Protein AF-0000000086061212 (afdb_homodimer)

Foldseek 3Di:
DVCPVPDLVVLLVLQVVLVVLQVVCCPDVLLDDRLCPVLVVQPDHSVPSVDDPVSSVVSSVSSVVSSVVSVVVSVPPPPPPPPPDPDD/DVCPVPDLLVLLVLQVVLVVLQVVCCPDVLLDDRLCPVLVVQPDHSPPSVDDPVSSVVSSVSSVVSSVVSVVVSVPPPPPPPPPDDDD

Organism: NCBI:txid261290

Secondary structure (DSSP, 8-state):
-TTTTS-HHHHHHHHHHHHHHHHHHHH-TTT-S-TTTTGGGSS--TT-TTS-HHHHHHHHHHHHHHHHHHHHHTTTTTGGGG------/-TTTTS-HHHHHHHHHHHHHHHHHHHH-TTT-S-TTTTGGGSS--TT-TTS-HHHHHHHHHHHHHHHHHHHHHTTTTTGGGG------

pLDDT: mean 85.88, std 18.48, range [34.59, 98.88]

Sequence (176 aa):
MVFDGMKRQELVHIHALLFEVGDYLKGDESIGGDVFVHYKTQPTRPHDIHRGKDAHTTAVKHLSSHCSQLIDESHHQIQTSSTGKPLLMVFDGMKRQELVHIHALLFEVGDYLKGDESIGGDVFVHYKTQPTRPHDIHRGKDAHTTAVKHLSSHCSQLIDESHHQIQTSSTGKPLL

Structure (mmCIF, N/CA/C/O backbone):
data_AF-0000000086061212-model_v1
#
loop_
_entity.id
_entity.type
_entity.pdbx_description
1 polymer 'Metal-binding protein'
#
loop_
_atom_site.group_PDB
_atom_site.id
_atom_site.type_symbol
_atom_site.label_atom_id
_atom_site.label_alt_id
_atom_site.label_comp_id
_atom_site.label_asym_id
_atom_site.label_entity_id
_atom_site.label_seq_id
_atom_site.pdbx_PDB_ins_code
_atom_site.Cartn_x
_atom_site.Cartn_y
_atom_site.Cartn_z
_atom_site.occupancy
_atom_site.B_iso_or_equiv
_atom_site.auth_seq_id
_atom_site.auth_comp_id
_atom_site.auth_asym_id
_atom_site.auth_atom_id
_atom_site.pdbx_PDB_model_num
ATOM 1 N N . MET A 1 1 ? -2.641 19.5 1.909 1 74.19 1 MET A N 1
ATOM 2 C CA . MET A 1 1 ? -1.958 18.297 1.447 1 74.19 1 MET A CA 1
ATOM 3 C C . MET A 1 1 ? -2.68 17.047 1.933 1 74.19 1 MET A C 1
ATOM 5 O O . MET A 1 1 ? -3.395 17.078 2.936 1 74.19 1 MET A O 1
ATOM 9 N N . VAL A 1 2 ? -2.635 15.914 1.209 1 80.75 2 VAL A N 1
ATOM 10 C CA . VAL A 1 2 ? -3.41 14.695 1.439 1 80.75 2 VAL A CA 1
ATOM 11 C C . VAL A 1 2 ? -3.234 14.242 2.885 1 80.75 2 VAL A C 1
ATOM 13 O O . VAL A 1 2 ? -4.176 13.734 3.5 1 80.75 2 VAL A O 1
ATOM 16 N N . PHE A 1 3 ? -2.057 14.477 3.516 1 91.62 3 PHE A N 1
ATOM 17 C CA . PHE A 1 3 ? -1.772 13.953 4.848 1 91.62 3 PHE A CA 1
ATOM 18 C C . PHE A 1 3 ? -1.625 15.086 5.855 1 91.62 3 PHE A C 1
ATOM 20 O O . PHE A 1 3 ? -0.892 14.953 6.836 1 91.62 3 PHE A O 1
ATOM 27 N N . ASP A 1 4 ? -2.266 16.188 5.668 1 86.19 4 ASP A N 1
ATOM 28 C CA . ASP A 1 4 ? -2.15 17.344 6.551 1 86.19 4 ASP A CA 1
ATOM 29 C C . ASP A 1 4 ? -2.656 17.016 7.953 1 86.19 4 ASP A C 1
ATOM 31 O O . ASP A 1 4 ? -2.092 17.484 8.945 1 86.19 4 ASP A O 1
ATOM 35 N N . GLY A 1 5 ? -3.652 16.219 8.062 1 87.06 5 GLY A N 1
ATOM 36 C CA . GLY A 1 5 ? -4.238 15.875 9.352 1 87.06 5 GLY A CA 1
ATOM 37 C C . GLY A 1 5 ? -3.58 14.68 10.008 1 87.06 5 GLY A C 1
ATOM 38 O O . GLY A 1 5 ? -3.891 14.336 11.148 1 87.06 5 GLY A O 1
ATOM 39 N N . MET A 1 6 ? -2.674 14.078 9.344 1 92.69 6 MET A N 1
ATOM 40 C CA . MET A 1 6 ? -2.01 12.875 9.836 1 92.69 6 MET A CA 1
ATOM 41 C C . MET A 1 6 ? -0.74 13.227 10.602 1 92.69 6 MET A C 1
ATOM 43 O O . MET A 1 6 ? -0.004 14.133 10.203 1 92.69 6 MET A O 1
ATOM 47 N N . LYS A 1 7 ? -0.526 12.484 11.773 1 94.75 7 LYS A N 1
ATOM 48 C CA . LYS A 1 7 ? 0.732 12.641 12.5 1 94.75 7 LYS A CA 1
ATOM 49 C C . LYS A 1 7 ? 1.914 12.172 11.656 1 94.75 7 LYS A C 1
ATOM 51 O O . LYS A 1 7 ? 1.792 11.211 10.898 1 94.75 7 LYS A O 1
ATOM 56 N N . ARG A 1 8 ? 2.957 12.797 11.875 1 96 8 ARG A N 1
ATOM 57 C CA . ARG A 1 8 ? 4.172 12.469 11.133 1 96 8 ARG A CA 1
ATOM 58 C C . ARG A 1 8 ? 4.547 11 11.312 1 96 8 ARG A C 1
ATOM 60 O O . ARG A 1 8 ? 4.945 10.336 10.359 1 96 8 ARG A O 1
ATOM 67 N N . GLN A 1 9 ? 4.395 10.477 12.469 1 97.06 9 GLN A N 1
ATOM 68 C CA . GLN A 1 9 ? 4.754 9.086 12.742 1 97.06 9 GLN A CA 1
ATOM 69 C C . GLN A 1 9 ? 3.867 8.125 11.961 1 97.06 9 GLN A C 1
ATOM 71 O O . GLN A 1 9 ? 4.328 7.078 11.508 1 97.06 9 GLN A O 1
ATOM 76 N N . GLU A 1 10 ? 2.648 8.453 11.844 1 97.31 10 GLU A N 1
ATOM 77 C CA . GLU A 1 10 ? 1.721 7.637 11.062 1 97.31 10 GLU A CA 1
ATOM 78 C C . GLU A 1 10 ? 2.092 7.633 9.586 1 97.31 10 GLU A C 1
ATOM 80 O O . GLU A 1 10 ? 2.068 6.586 8.938 1 97.31 10 GLU A O 1
ATOM 85 N N . LEU A 1 11 ? 2.463 8.805 9.102 1 97.31 11 LEU A N 1
ATOM 86 C CA . LEU A 1 11 ? 2.859 8.938 7.707 1 97.31 11 LEU A CA 1
ATOM 87 C C . LEU A 1 11 ? 4.137 8.148 7.43 1 97.31 11 LEU A C 1
ATOM 89 O O . LEU A 1 11 ? 4.242 7.469 6.406 1 97.31 11 LEU A O 1
ATOM 93 N N . VAL A 1 12 ? 5.039 8.195 8.328 1 98.38 12 VAL A N 1
ATOM 94 C CA . VAL A 1 12 ? 6.289 7.453 8.203 1 98.38 12 VAL A CA 1
ATOM 95 C C . VAL A 1 12 ? 6 5.953 8.211 1 98.38 12 VAL A C 1
ATOM 97 O O . VAL A 1 12 ? 6.629 5.191 7.473 1 98.38 12 VAL A O 1
ATOM 100 N N . HIS A 1 13 ? 5.066 5.566 9.055 1 98.38 13 HIS A N 1
ATOM 101 C CA . HIS A 1 13 ? 4.68 4.16 9.094 1 98.38 13 HIS A CA 1
ATOM 102 C C . HIS A 1 13 ? 4.047 3.727 7.773 1 98.38 13 HIS A C 1
ATOM 104 O O . HIS A 1 13 ? 4.391 2.674 7.23 1 98.38 13 HIS A O 1
ATOM 110 N N . ILE A 1 14 ? 3.168 4.535 7.23 1 98.5 14 ILE A N 1
ATOM 111 C CA . ILE A 1 14 ? 2.559 4.25 5.938 1 98.5 14 ILE A CA 1
ATOM 112 C C . ILE A 1 14 ? 3.645 4.121 4.871 1 98.5 14 ILE A C 1
ATOM 114 O O . ILE A 1 14 ? 3.605 3.211 4.043 1 98.5 14 ILE A O 1
ATOM 118 N N . HIS A 1 15 ? 4.574 5.035 4.887 1 98.75 15 HIS A N 1
ATOM 119 C CA . HIS A 1 15 ? 5.707 4.988 3.971 1 98.75 15 HIS A CA 1
ATOM 120 C C . HIS A 1 15 ? 6.426 3.646 4.051 1 98.75 15 HIS A C 1
ATOM 122 O O . HIS A 1 15 ? 6.711 3.027 3.025 1 98.75 15 HIS A O 1
ATOM 128 N N . ALA A 1 16 ? 6.711 3.172 5.227 1 98.81 16 ALA A N 1
ATOM 129 C CA . ALA A 1 16 ? 7.41 1.905 5.441 1 98.81 16 ALA A CA 1
ATOM 130 C C . ALA A 1 16 ? 6.578 0.73 4.934 1 98.81 16 ALA A C 1
ATOM 132 O O . ALA A 1 16 ? 7.109 -0.203 4.332 1 98.81 16 ALA A O 1
ATOM 133 N N . LEU A 1 17 ? 5.305 0.762 5.211 1 98.88 17 LEU A N 1
ATOM 134 C CA . LEU A 1 17 ? 4.422 -0.309 4.758 1 98.88 17 LEU A CA 1
ATOM 135 C C . LEU A 1 17 ? 4.406 -0.391 3.234 1 98.88 17 LEU A C 1
ATOM 137 O O . LEU A 1 17 ? 4.551 -1.476 2.666 1 98.88 17 LEU A O 1
ATOM 141 N N . LEU A 1 18 ? 4.277 0.75 2.559 1 98.75 18 LEU A N 1
ATOM 142 C CA . LEU A 1 18 ? 4.219 0.766 1.102 1 98.75 18 LEU A CA 1
ATOM 143 C C . LEU A 1 18 ? 5.566 0.387 0.5 1 98.75 18 LEU A C 1
ATOM 145 O O . LEU A 1 18 ? 5.625 -0.241 -0.559 1 98.75 18 LEU A O 1
ATOM 149 N N . PHE A 1 19 ? 6.598 0.751 1.148 1 98.75 19 PHE A N 1
ATOM 150 C CA . PHE A 1 19 ? 7.922 0.333 0.7 1 98.75 19 PHE A CA 1
ATOM 151 C C . PHE A 1 19 ? 8.047 -1.185 0.733 1 98.75 19 PHE A C 1
ATOM 153 O O . PHE A 1 19 ? 8.57 -1.789 -0.205 1 98.75 19 PHE A O 1
ATOM 160 N N . GLU A 1 20 ? 7.586 -1.802 1.796 1 98.5 20 GLU A N 1
ATOM 161 C CA . GLU A 1 20 ? 7.629 -3.256 1.916 1 98.5 20 GLU A CA 1
ATOM 162 C C . GLU A 1 20 ? 6.785 -3.924 0.834 1 98.5 20 GLU A C 1
ATOM 164 O O . GLU A 1 20 ? 7.195 -4.93 0.252 1 98.5 20 GLU A O 1
ATOM 169 N N . VAL A 1 21 ? 5.625 -3.4 0.535 1 98.31 21 VAL A N 1
ATOM 170 C CA . VAL A 1 21 ? 4.812 -3.902 -0.566 1 98.31 21 VAL A CA 1
ATOM 171 C C . VAL A 1 21 ? 5.613 -3.852 -1.866 1 98.31 21 VAL A C 1
ATOM 173 O O . VAL A 1 21 ? 5.656 -4.832 -2.615 1 98.31 21 VAL A O 1
ATOM 176 N N . GLY A 1 22 ? 6.234 -2.682 -2.135 1 97.44 22 GLY A N 1
ATOM 177 C CA . GLY A 1 22 ? 7.066 -2.539 -3.318 1 97.44 22 GLY A CA 1
ATOM 178 C C . GLY A 1 22 ? 8.164 -3.584 -3.41 1 97.44 22 GLY A C 1
ATOM 179 O O . GLY A 1 22 ? 8.445 -4.102 -4.492 1 97.44 22 GLY A O 1
ATOM 180 N N . ASP A 1 23 ? 8.758 -3.895 -2.318 1 96.38 23 ASP A N 1
ATOM 181 C CA . ASP A 1 23 ? 9.836 -4.883 -2.277 1 96.38 23 ASP A CA 1
ATOM 182 C C . ASP A 1 23 ? 9.328 -6.258 -2.703 1 96.38 23 ASP A C 1
ATOM 184 O O . ASP A 1 23 ? 10.016 -6.984 -3.426 1 96.38 23 ASP A O 1
ATOM 188 N N . TYR A 1 24 ? 8.156 -6.633 -2.244 1 96.19 24 TYR A N 1
ATOM 189 C CA . TYR A 1 24 ? 7.574 -7.91 -2.648 1 96.19 24 TYR A CA 1
ATOM 190 C C . TYR A 1 24 ? 7.258 -7.918 -4.137 1 96.19 24 TYR A C 1
ATOM 192 O O . TYR A 1 24 ? 7.492 -8.922 -4.824 1 96.19 24 TYR A O 1
ATOM 200 N N . LEU A 1 25 ? 6.703 -6.848 -4.641 1 95.25 25 LEU A N 1
ATOM 201 C CA . LEU A 1 25 ? 6.371 -6.766 -6.059 1 95.25 25 LEU A CA 1
ATOM 202 C C . LEU A 1 25 ? 7.629 -6.828 -6.914 1 95.25 25 LEU A C 1
ATOM 204 O O . LEU A 1 25 ? 7.652 -7.512 -7.945 1 95.25 25 LEU A O 1
ATOM 208 N N . LYS A 1 26 ? 8.625 -6.133 -6.488 1 93.25 26 LYS A N 1
ATOM 209 C CA . LYS A 1 26 ? 9.906 -6.129 -7.195 1 93.25 26 LYS A CA 1
ATOM 210 C C . LYS A 1 26 ? 10.484 -7.539 -7.285 1 93.25 26 LYS A C 1
ATOM 212 O O . LYS A 1 26 ? 11.109 -7.898 -8.289 1 93.25 26 LYS A O 1
ATOM 217 N N . GLY A 1 27 ? 10.234 -8.352 -6.238 1 90.44 27 GLY A N 1
ATOM 218 C CA . GLY A 1 27 ? 10.789 -9.695 -6.145 1 90.44 27 GLY A CA 1
ATOM 219 C C . GLY A 1 27 ? 10.062 -10.695 -7.02 1 90.44 27 GLY A C 1
ATOM 220 O O . GLY A 1 27 ? 10.562 -11.805 -7.25 1 90.44 27 GLY A O 1
ATOM 221 N N . ASP A 1 28 ? 8.906 -10.312 -7.477 1 88.25 28 ASP A N 1
ATOM 222 C CA . ASP A 1 28 ? 8.133 -11.219 -8.32 1 88.25 28 ASP A CA 1
ATOM 223 C C . ASP A 1 28 ? 8.43 -10.992 -9.797 1 88.25 28 ASP A C 1
ATOM 225 O O . ASP A 1 28 ? 7.973 -10.008 -10.383 1 88.25 28 ASP A O 1
ATOM 229 N N . GLU A 1 29 ? 9.039 -11.891 -10.461 1 85.38 29 GLU A N 1
ATOM 230 C CA . GLU A 1 29 ? 9.492 -11.766 -11.852 1 85.38 29 GLU A CA 1
ATOM 231 C C . GLU A 1 29 ? 8.305 -11.688 -12.805 1 85.38 29 GLU A C 1
ATOM 233 O O . GLU A 1 29 ? 8.43 -11.164 -13.914 1 85.38 29 GLU A O 1
ATOM 238 N N . SER A 1 30 ? 7.172 -12.227 -12.398 1 84.44 30 SER A N 1
ATOM 239 C CA . SER A 1 30 ? 5.996 -12.25 -13.266 1 84.44 30 SER A CA 1
ATOM 240 C C . SER A 1 30 ? 5.34 -10.875 -13.344 1 84.44 30 SER A C 1
ATOM 242 O O . SER A 1 30 ? 4.551 -10.609 -14.25 1 84.44 30 SER A O 1
ATOM 244 N N . ILE A 1 31 ? 5.309 -9.922 -12.328 1 83.5 31 ILE A N 1
ATOM 245 C CA . ILE A 1 31 ? 4.68 -8.609 -12.297 1 83.5 31 ILE A CA 1
ATOM 246 C C . ILE A 1 31 ? 5.449 -7.645 -13.203 1 83.5 31 ILE A C 1
ATOM 248 O O . ILE A 1 31 ? 4.848 -6.809 -13.883 1 83.5 31 ILE A O 1
ATOM 252 N N . GLY A 1 32 ? 6.555 -7.973 -13.602 1 75.19 32 GLY A N 1
ATOM 253 C CA . GLY A 1 32 ? 7.328 -7.109 -14.477 1 75.19 32 GLY A CA 1
ATOM 254 C C . GLY A 1 32 ? 7.371 -5.668 -14.008 1 75.19 32 GLY A C 1
ATOM 255 O O . GLY A 1 32 ? 6.621 -5.281 -13.109 1 75.19 32 GLY A O 1
ATOM 256 N N . GLY A 1 33 ? 8.391 -4.895 -14.367 1 82.56 33 GLY A N 1
ATOM 257 C CA . GLY A 1 33 ? 8.562 -3.477 -14.094 1 82.56 33 GLY A CA 1
ATOM 258 C C . GLY A 1 33 ? 9.336 -3.201 -12.82 1 82.56 33 GLY A C 1
ATOM 259 O O . GLY A 1 33 ? 9.57 -4.109 -12.016 1 82.56 33 GLY A O 1
ATOM 260 N N . ASP A 1 34 ? 9.711 -1.99 -12.758 1 90.25 34 ASP A N 1
ATOM 261 C CA . ASP A 1 34 ? 10.398 -1.503 -11.562 1 90.25 34 ASP A CA 1
ATOM 262 C C . ASP A 1 34 ? 9.492 -0.571 -10.758 1 90.25 34 ASP A C 1
ATOM 264 O O . ASP A 1 34 ? 9.281 0.582 -11.141 1 90.25 34 ASP A O 1
ATOM 268 N N . VAL A 1 35 ? 8.992 -1.088 -9.633 1 92.75 35 VAL A N 1
ATOM 269 C CA . VAL A 1 35 ? 8.062 -0.34 -8.797 1 92.75 35 VAL A CA 1
ATOM 270 C C . VAL A 1 35 ? 8.766 0.869 -8.188 1 92.75 35 VAL A C 1
ATOM 272 O O . VAL A 1 35 ? 8.125 1.867 -7.855 1 92.75 35 VAL A O 1
ATOM 275 N N . PHE A 1 36 ? 10.086 0.859 -8.117 1 96.75 36 PHE A N 1
ATOM 276 C CA . PHE A 1 36 ? 10.82 1.894 -7.398 1 96.75 36 PHE A CA 1
ATOM 277 C C . PHE A 1 36 ? 11.461 2.875 -8.375 1 96.75 36 PHE A C 1
ATOM 279 O O . PHE A 1 36 ? 12.242 3.74 -7.969 1 96.75 36 PHE A O 1
ATOM 286 N N . VAL A 1 37 ? 11.148 2.811 -9.625 1 92.5 37 VAL A N 1
ATOM 287 C CA . VAL A 1 37 ? 11.812 3.584 -10.664 1 92.5 37 VAL A CA 1
ATOM 288 C C . VAL A 1 37 ? 11.758 5.07 -10.32 1 92.5 37 VAL A C 1
ATOM 290 O O . VAL A 1 37 ? 12.789 5.758 -10.336 1 92.5 37 VAL A O 1
ATOM 293 N N . HIS A 1 38 ? 10.695 5.684 -9.914 1 92.75 38 HIS A N 1
ATOM 294 C CA . HIS A 1 38 ? 10.562 7.094 -9.57 1 92.75 38 HIS A CA 1
ATOM 295 C C . HIS A 1 38 ? 10.828 7.324 -8.086 1 92.75 38 HIS A C 1
ATOM 297 O O . HIS A 1 38 ? 11.25 8.414 -7.684 1 92.75 38 HIS A O 1
ATOM 303 N N . TYR A 1 39 ? 10.547 6.254 -7.332 1 96.5 39 TYR A N 1
ATOM 304 C CA . TYR A 1 39 ? 10.773 6.336 -5.891 1 96.5 39 TYR A CA 1
ATOM 305 C C . TYR A 1 39 ? 12.25 6.547 -5.582 1 96.5 39 TYR A C 1
ATOM 307 O O . TYR A 1 39 ? 12.602 7.254 -4.637 1 96.5 39 TYR A O 1
ATOM 315 N N . LYS A 1 40 ? 13.109 5.996 -6.379 1 94.56 40 LYS A N 1
ATOM 316 C CA . LYS A 1 40 ? 14.555 6.055 -6.168 1 94.56 40 LYS A CA 1
ATOM 317 C C . LYS A 1 40 ? 15.078 7.477 -6.32 1 94.56 40 LYS A C 1
ATOM 319 O O . LYS A 1 40 ? 16.141 7.816 -5.793 1 94.56 40 LYS A O 1
ATOM 324 N N . THR A 1 41 ? 14.367 8.367 -7 1 94.56 41 THR A N 1
ATOM 325 C CA . THR A 1 41 ? 14.773 9.75 -7.203 1 94.56 41 THR A CA 1
ATOM 326 C C . THR A 1 41 ? 14.367 10.617 -6.016 1 94.56 41 THR A C 1
ATOM 328 O O . THR A 1 41 ? 14.781 11.773 -5.906 1 94.56 41 THR A O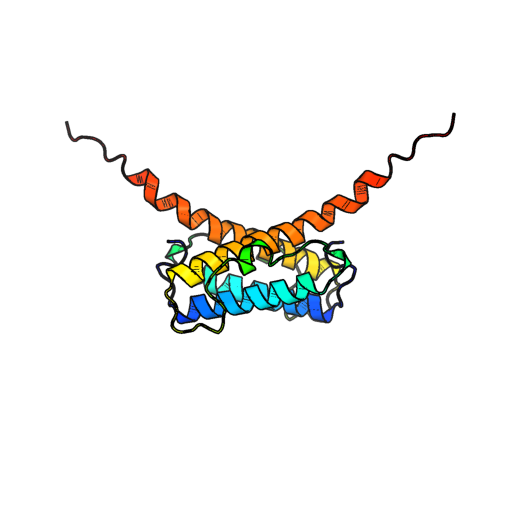 1
ATOM 331 N N . GLN A 1 42 ? 13.531 10.078 -5.121 1 95.12 42 GLN A N 1
ATOM 332 C CA . GLN A 1 42 ? 13.109 10.828 -3.941 1 95.12 42 GLN A CA 1
ATOM 333 C C . GLN A 1 42 ? 14.203 10.859 -2.887 1 95.12 42 GLN A C 1
ATOM 335 O O . GLN A 1 42 ? 14.938 9.883 -2.711 1 95.12 42 GLN A O 1
ATOM 340 N N . PRO A 1 43 ? 14.273 11.93 -2.154 1 93.44 43 PRO A N 1
ATOM 341 C CA . PRO A 1 43 ? 15.344 12.055 -1.165 1 93.44 43 PRO A CA 1
ATOM 342 C C . PRO A 1 43 ? 15.031 11.336 0.146 1 93.44 43 PRO A C 1
ATOM 344 O O . PRO A 1 43 ? 15.93 11.102 0.958 1 93.44 43 PRO A O 1
ATOM 347 N N . THR A 1 44 ? 13.82 10.945 0.333 1 97.56 44 THR A N 1
ATOM 348 C CA . THR A 1 44 ? 13.375 10.445 1.627 1 97.56 44 THR A CA 1
ATOM 349 C C . THR A 1 44 ? 13.133 8.938 1.566 1 97.56 44 THR A C 1
ATOM 351 O O . THR A 1 44 ? 12.562 8.43 0.597 1 97.56 44 THR A O 1
ATOM 354 N N . ARG A 1 45 ? 13.664 8.227 2.658 1 98.25 45 ARG A N 1
ATOM 355 C CA . ARG A 1 45 ? 13.453 6.801 2.883 1 98.25 45 ARG A CA 1
ATOM 356 C C . ARG A 1 45 ? 12.672 6.555 4.168 1 98.25 45 ARG A C 1
ATOM 358 O O . ARG A 1 45 ? 12.539 7.453 5 1 98.25 45 ARG A O 1
ATOM 365 N N . PRO A 1 46 ? 12.094 5.301 4.344 1 98.19 46 PRO A N 1
ATOM 366 C CA . PRO A 1 46 ? 11.258 5.051 5.52 1 98.19 46 PRO A CA 1
ATOM 367 C C . PRO A 1 46 ? 12 5.281 6.832 1 98.19 46 PRO A C 1
ATOM 369 O O . PRO A 1 46 ? 11.391 5.672 7.832 1 98.19 46 PRO A O 1
ATOM 372 N N . HIS A 1 47 ? 13.266 5.105 6.84 1 97.94 47 HIS A N 1
ATOM 373 C CA . HIS A 1 47 ? 14.016 5.195 8.086 1 97.94 47 HIS A CA 1
ATOM 374 C C . HIS A 1 47 ? 14.453 6.625 8.367 1 97.94 47 HIS A C 1
ATOM 376 O O . HIS A 1 47 ? 15 6.914 9.438 1 97.94 47 HIS A O 1
ATOM 382 N N . ASP A 1 48 ? 14.188 7.492 7.43 1 98.06 48 ASP A N 1
ATOM 383 C CA . ASP A 1 48 ? 14.484 8.906 7.652 1 98.06 48 ASP A CA 1
ATOM 384 C C . ASP A 1 48 ? 13.414 9.562 8.523 1 98.06 48 ASP A C 1
ATOM 386 O O . ASP A 1 48 ? 12.68 10.438 8.062 1 98.06 48 ASP A O 1
ATOM 390 N N . ILE A 1 49 ? 13.414 9.305 9.812 1 96.5 49 ILE A N 1
ATOM 391 C CA . ILE A 1 49 ? 12.352 9.656 10.742 1 96.5 49 ILE A CA 1
ATOM 392 C C . ILE A 1 49 ? 12.391 11.156 11.031 1 96.5 49 ILE A C 1
ATOM 394 O O . ILE A 1 49 ? 11.422 11.727 11.539 1 96.5 49 ILE A O 1
ATOM 398 N N . HIS A 1 50 ? 13.516 11.859 10.625 1 95.12 50 HIS A N 1
ATOM 399 C CA . HIS A 1 50 ? 13.641 13.289 10.906 1 95.12 50 HIS A CA 1
ATOM 400 C C . HIS A 1 50 ? 13.305 14.117 9.672 1 95.12 50 HIS A C 1
ATOM 402 O O . HIS A 1 50 ? 13.273 15.352 9.734 1 95.12 50 HIS A O 1
ATOM 408 N N . ARG A 1 51 ? 13.062 13.531 8.562 1 95.12 51 ARG A N 1
ATOM 409 C CA . ARG A 1 51 ? 12.664 14.242 7.352 1 95.12 51 ARG A CA 1
ATOM 410 C C . ARG A 1 51 ? 11.25 14.797 7.48 1 95.12 51 ARG A C 1
ATOM 412 O O . ARG A 1 51 ? 10.422 14.227 8.195 1 95.12 51 ARG A O 1
ATOM 419 N N . GLY A 1 52 ? 10.945 15.883 6.746 1 93.88 52 GLY A N 1
ATOM 420 C CA . GLY A 1 52 ? 9.672 16.578 6.844 1 93.88 52 GLY A CA 1
ATOM 421 C C . GLY A 1 52 ? 8.516 15.797 6.25 1 93.88 52 GLY A C 1
ATOM 422 O O . GLY A 1 52 ? 8.719 14.922 5.402 1 93.88 52 GLY A O 1
ATOM 423 N N . LYS A 1 53 ? 7.32 16.172 6.625 1 95.25 53 LYS A N 1
ATOM 424 C CA . LYS A 1 53 ? 6.086 15.531 6.172 1 95.25 53 LYS A CA 1
ATOM 425 C C . LYS A 1 53 ? 5.938 15.641 4.656 1 95.25 53 LYS A C 1
ATOM 427 O O . LYS A 1 53 ? 5.453 14.711 4.008 1 95.25 53 LYS A O 1
ATOM 432 N N . ASP A 1 54 ? 6.41 16.703 4.172 1 93.75 54 ASP A N 1
ATOM 433 C CA . ASP A 1 54 ? 6.246 16.922 2.736 1 93.75 54 ASP A CA 1
ATOM 434 C C . ASP A 1 54 ? 7.043 15.898 1.933 1 93.75 54 ASP A C 1
ATOM 436 O O . ASP A 1 54 ? 6.559 15.383 0.923 1 93.75 54 ASP A O 1
ATOM 440 N N . ALA A 1 55 ? 8.234 15.609 2.377 1 95.75 55 ALA A N 1
ATOM 441 C CA . ALA A 1 55 ? 9.086 14.648 1.68 1 95.75 55 ALA A CA 1
ATOM 442 C C . ALA A 1 55 ? 8.508 13.242 1.764 1 95.75 55 ALA A C 1
ATOM 444 O O . ALA A 1 55 ? 8.477 12.516 0.766 1 95.75 55 ALA A O 1
ATOM 445 N N . HIS A 1 56 ? 8.039 12.836 2.918 1 97.38 56 HIS A N 1
ATOM 446 C CA . HIS A 1 56 ? 7.414 11.523 3.086 1 97.38 56 HIS A CA 1
ATOM 447 C C . HIS A 1 56 ? 6.121 11.422 2.285 1 97.38 56 HIS A C 1
ATOM 449 O O . HIS A 1 56 ? 5.824 10.375 1.709 1 97.38 56 HIS A O 1
ATOM 455 N N . THR A 1 57 ? 5.375 12.516 2.252 1 95.88 57 THR A N 1
ATOM 456 C CA . THR A 1 57 ? 4.145 12.555 1.467 1 95.88 57 THR A CA 1
ATOM 457 C C . THR A 1 57 ? 4.434 12.266 -0.003 1 95.88 57 THR A C 1
ATOM 459 O O . THR A 1 57 ? 3.777 11.422 -0.615 1 95.88 57 THR A O 1
ATOM 462 N N . THR A 1 58 ? 5.391 12.938 -0.53 1 95.94 58 THR A N 1
ATOM 463 C CA . THR A 1 58 ? 5.758 12.742 -1.929 1 95.94 58 THR A CA 1
ATOM 464 C C . THR A 1 58 ? 6.188 11.297 -2.18 1 95.94 58 THR A C 1
ATOM 466 O O . THR A 1 58 ? 5.766 10.68 -3.16 1 95.94 58 THR A O 1
ATOM 469 N N . ALA A 1 59 ? 6.98 10.734 -1.351 1 97.44 59 ALA A N 1
ATOM 470 C CA . ALA A 1 59 ? 7.449 9.359 -1.479 1 97.44 59 ALA A CA 1
ATOM 471 C C . ALA A 1 59 ? 6.285 8.375 -1.429 1 97.44 59 ALA A C 1
ATOM 473 O O . ALA A 1 59 ? 6.219 7.434 -2.227 1 97.44 59 ALA A O 1
ATOM 474 N N . VAL A 1 60 ? 5.371 8.672 -0.527 1 97.38 60 VAL A N 1
ATOM 475 C CA . VAL A 1 60 ? 4.195 7.824 -0.357 1 97.38 60 VAL A CA 1
ATOM 476 C C . VAL A 1 60 ? 3.338 7.867 -1.622 1 97.38 60 VAL A C 1
ATOM 478 O O . VAL A 1 60 ? 2.885 6.828 -2.109 1 97.38 60 VAL A O 1
ATOM 481 N N . LYS A 1 61 ? 3.199 9.008 -2.137 1 96.5 61 LYS A N 1
ATOM 482 C CA . LYS A 1 61 ? 2.418 9.156 -3.363 1 96.5 61 LYS A CA 1
ATOM 483 C C . LYS A 1 61 ? 3.045 8.375 -4.512 1 96.5 61 LYS A C 1
ATOM 485 O O . LYS A 1 61 ? 2.346 7.672 -5.246 1 96.5 61 LYS A O 1
ATOM 490 N N . HIS A 1 62 ? 4.32 8.445 -4.68 1 96.56 62 HIS A N 1
ATOM 491 C CA . HIS A 1 62 ? 5.016 7.711 -5.734 1 96.56 62 HIS A CA 1
ATOM 492 C C . HIS A 1 62 ? 4.883 6.203 -5.535 1 96.56 62 HIS A C 1
ATOM 494 O O . HIS A 1 62 ? 4.555 5.477 -6.477 1 96.56 62 HIS A O 1
ATOM 500 N N . LEU A 1 63 ? 5.074 5.746 -4.383 1 97.81 63 LEU A N 1
ATOM 501 C CA . LEU A 1 63 ? 5.008 4.316 -4.09 1 97.81 63 LEU A CA 1
ATOM 502 C C . LEU A 1 63 ? 3.602 3.777 -4.332 1 97.81 63 LEU A C 1
ATOM 504 O O . LEU A 1 63 ? 3.43 2.756 -5 1 97.81 63 LEU A O 1
ATOM 508 N N . SER A 1 64 ? 2.615 4.5 -3.746 1 97.38 64 SER A N 1
ATOM 509 C CA . SER A 1 64 ? 1.234 4.047 -3.881 1 97.38 64 SER A CA 1
ATOM 510 C C . SER A 1 64 ? 0.819 3.969 -5.344 1 97.38 64 SER A C 1
ATOM 512 O O . SER A 1 64 ? 0.234 2.973 -5.777 1 97.38 64 SER A O 1
ATOM 514 N N . SER A 1 65 ? 1.147 4.996 -6.086 1 96 65 SER A N 1
ATOM 515 C CA . SER A 1 65 ? 0.78 5.074 -7.496 1 96 65 SER A CA 1
ATOM 516 C C . SER A 1 65 ? 1.431 3.951 -8.297 1 96 65 SER A C 1
ATOM 518 O O . SER A 1 65 ? 0.755 3.25 -9.055 1 96 65 SER A O 1
ATOM 520 N N . HIS A 1 66 ? 2.701 3.693 -8.148 1 95.81 66 HIS A N 1
ATOM 521 C CA . HIS A 1 66 ? 3.418 2.705 -8.945 1 95.81 66 HIS A CA 1
ATOM 522 C C . HIS A 1 66 ? 3.043 1.285 -8.531 1 95.81 66 HIS A C 1
ATOM 524 O O . HIS A 1 66 ? 2.936 0.395 -9.375 1 95.81 66 HIS A O 1
ATOM 530 N N . CYS A 1 67 ? 2.859 1.04 -7.246 1 96.31 67 CYS A N 1
ATOM 531 C CA . CYS A 1 67 ? 2.369 -0.261 -6.805 1 96.31 67 CYS A CA 1
ATOM 532 C C . CYS A 1 67 ? 1.032 -0.591 -7.457 1 96.31 67 CYS A C 1
ATOM 534 O O . CYS A 1 67 ? 0.858 -1.679 -8.008 1 96.31 67 CYS A O 1
ATOM 536 N N . SER A 1 68 ? 0.153 0.384 -7.367 1 96.38 68 SER A N 1
ATOM 537 C CA . SER A 1 68 ? -1.178 0.162 -7.926 1 96.38 68 SER A CA 1
ATOM 538 C C . SER A 1 68 ? -1.115 -0.075 -9.43 1 96.38 68 SER A C 1
ATOM 540 O O . SER A 1 68 ? -1.812 -0.945 -9.953 1 96.38 68 SER A O 1
ATOM 542 N N . GLN A 1 69 ? -0.292 0.636 -10.133 1 94.44 69 GLN A N 1
ATOM 543 C CA . GLN A 1 69 ? -0.124 0.477 -11.57 1 94.44 69 GLN A CA 1
ATOM 544 C C . GLN A 1 69 ? 0.383 -0.92 -11.914 1 94.44 69 GLN A C 1
ATOM 546 O O . GLN A 1 69 ? -0.136 -1.567 -12.828 1 94.44 69 GLN A O 1
ATOM 551 N N . LEU A 1 70 ? 1.376 -1.393 -11.242 1 93.31 70 LEU A N 1
ATOM 552 C CA . LEU A 1 70 ? 1.962 -2.701 -11.508 1 93.31 70 LEU A CA 1
ATOM 553 C C . LEU A 1 70 ? 0.962 -3.814 -11.219 1 93.31 70 LEU A C 1
ATOM 555 O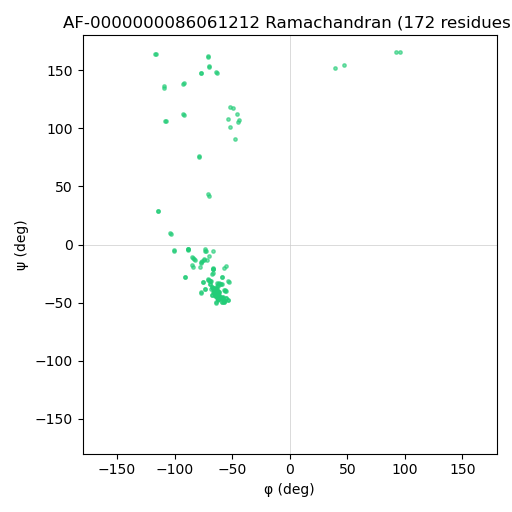 O . LEU A 1 70 ? 0.896 -4.805 -11.953 1 93.31 70 LEU A O 1
ATOM 559 N N . ILE A 1 71 ? 0.218 -3.662 -10.188 1 93.94 71 ILE A N 1
ATOM 560 C CA . ILE A 1 71 ? -0.771 -4.66 -9.797 1 93.94 71 ILE A CA 1
ATOM 561 C C . ILE A 1 71 ? -1.891 -4.715 -10.836 1 93.94 71 ILE A C 1
ATOM 563 O O . ILE A 1 71 ? -2.396 -5.793 -11.156 1 93.94 71 ILE A O 1
ATOM 567 N N . ASP A 1 72 ? -2.248 -3.605 -11.383 1 90.75 72 ASP A N 1
ATOM 568 C CA . ASP A 1 72 ? -3.334 -3.516 -12.352 1 90.75 72 ASP A CA 1
ATOM 569 C C . ASP A 1 72 ? -2.891 -4.023 -13.727 1 90.75 72 ASP A C 1
ATOM 571 O O . ASP A 1 72 ? -3.705 -4.535 -14.492 1 90.75 72 ASP A O 1
ATOM 575 N N . GLU A 1 73 ? -1.721 -3.736 -14.211 1 81 73 GLU A N 1
ATOM 576 C CA . GLU A 1 73 ? -1.208 -4.078 -15.539 1 81 73 GLU A CA 1
ATOM 577 C C . GLU A 1 73 ? -1.094 -5.59 -15.711 1 81 73 GLU A C 1
ATOM 579 O O . GLU A 1 73 ? -1.245 -6.105 -16.812 1 81 73 GLU A O 1
ATOM 584 N N . SER A 1 74 ? -0.73 -6.324 -14.758 1 62.19 74 SER A N 1
ATOM 585 C CA . SER A 1 74 ? -0.549 -7.762 -14.938 1 62.19 74 SER A CA 1
ATOM 586 C C . SER A 1 74 ? -1.825 -8.422 -15.445 1 62.19 74 SER A C 1
ATOM 588 O O . SER A 1 74 ? -1.789 -9.539 -15.961 1 62.19 74 SER A O 1
ATOM 590 N N . HIS A 1 75 ? -2.922 -7.918 -15.336 1 57.34 75 HIS A N 1
ATOM 591 C CA . HIS A 1 75 ? -4.129 -8.5 -15.914 1 57.34 75 HIS A CA 1
ATOM 592 C C . HIS A 1 75 ? -4.105 -8.438 -17.438 1 57.34 75 HIS A C 1
ATOM 594 O O . HIS A 1 75 ? -4.664 -9.305 -18.109 1 57.34 75 HIS A O 1
ATOM 600 N N . HIS A 1 76 ? -3.529 -7.5 -18.109 1 54.75 76 HIS A N 1
ATOM 601 C CA . HIS A 1 76 ? -3.691 -7.309 -19.547 1 54.75 76 HIS A CA 1
ATOM 602 C C . HIS A 1 76 ? -2.727 -8.188 -20.328 1 54.75 76 HIS A C 1
ATOM 604 O O . HIS A 1 76 ? -2.887 -8.367 -21.547 1 54.75 76 HIS A O 1
ATOM 610 N N . GLN A 1 77 ? -1.7 -8.711 -19.781 1 49 77 GLN A N 1
ATOM 611 C CA . GLN A 1 77 ? -0.82 -9.352 -20.766 1 49 77 GLN A CA 1
ATOM 612 C C . GLN A 1 77 ? -1.452 -10.625 -21.312 1 49 77 GLN A C 1
ATOM 614 O O . GLN A 1 77 ? -1.094 -11.078 -22.406 1 49 77 GLN A O 1
ATOM 619 N N . ILE A 1 78 ? -2.275 -11.445 -20.703 1 45.59 78 ILE A N 1
ATOM 620 C CA . ILE A 1 78 ? -2.572 -12.719 -21.359 1 45.59 78 ILE A CA 1
ATOM 621 C C . ILE A 1 78 ? -3.385 -12.461 -22.625 1 45.59 78 ILE A C 1
ATOM 623 O O . ILE A 1 78 ? -3.348 -13.266 -23.562 1 45.59 78 ILE A O 1
ATOM 627 N N . GLN A 1 79 ? -4.293 -11.562 -22.672 1 45.31 79 GLN A N 1
ATOM 628 C CA . GLN A 1 79 ? -5.25 -11.797 -23.75 1 45.31 79 GLN A CA 1
ATOM 629 C C . GLN A 1 79 ? -4.609 -11.57 -25.125 1 45.31 79 GLN A C 1
ATOM 631 O O . GLN A 1 79 ? -5.156 -11.984 -26.141 1 45.31 79 GLN A O 1
ATOM 636 N N . THR A 1 80 ? -3.668 -10.719 -25.25 1 43.62 80 THR A N 1
ATOM 637 C CA . THR A 1 80 ? -3.553 -10.328 -26.656 1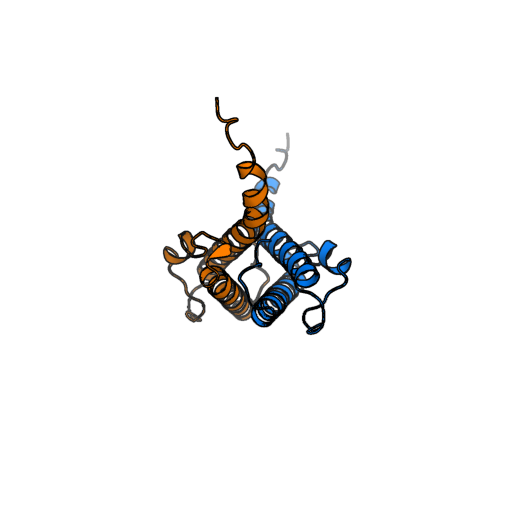 43.62 80 THR A CA 1
ATOM 638 C C . THR A 1 80 ? -2.857 -11.414 -27.469 1 43.62 80 THR A C 1
ATOM 640 O O . THR A 1 80 ? -2.605 -11.242 -28.656 1 43.62 80 THR A O 1
ATOM 643 N N . SER A 1 81 ? -2.217 -12.375 -26.812 1 44.41 81 SER A N 1
ATOM 644 C CA . SER A 1 81 ? -1.319 -13.047 -27.75 1 44.41 81 SER A CA 1
ATOM 645 C C . SER A 1 81 ? -2.094 -13.93 -28.719 1 44.41 81 SER A C 1
ATOM 647 O O . SER A 1 81 ? -1.496 -14.68 -29.5 1 44.41 81 SER A O 1
ATOM 649 N N . SER A 1 82 ? -3.408 -14.102 -28.578 1 43.88 82 SER A N 1
ATOM 650 C CA . SER A 1 82 ? -3.955 -15.188 -29.391 1 43.88 82 SER A CA 1
ATOM 651 C C . SER A 1 82 ? -3.936 -14.836 -30.875 1 43.88 82 SER A C 1
ATOM 653 O O . SER A 1 82 ? -4.641 -15.453 -31.672 1 43.88 82 SER A O 1
ATOM 655 N N . THR A 1 83 ? -3.631 -13.555 -31.25 1 44.5 83 THR A N 1
ATOM 656 C CA . THR A 1 83 ? -3.988 -13.32 -32.656 1 44.5 83 THR A CA 1
ATOM 657 C C . THR A 1 83 ? -3.064 -14.094 -33.562 1 44.5 83 THR A C 1
ATOM 659 O O . THR A 1 83 ? -1.935 -13.672 -33.844 1 44.5 83 THR A O 1
ATOM 662 N N . GLY A 1 84 ? -2.68 -15.383 -33.281 1 44.47 84 GLY A N 1
ATOM 663 C CA . GLY A 1 84 ? -1.885 -16.141 -34.219 1 44.47 84 GLY A CA 1
ATOM 664 C C . GLY A 1 84 ? -2.488 -16.156 -35.625 1 44.47 84 GLY A C 1
ATOM 665 O O . GLY A 1 84 ? -3.713 -16.156 -35.781 1 44.47 84 GLY A O 1
ATOM 666 N N . LYS A 1 85 ? -1.844 -15.625 -36.75 1 48.84 85 LYS A N 1
ATOM 667 C CA . LYS A 1 85 ? -2.021 -15.57 -38.219 1 48.84 85 LYS A CA 1
ATOM 668 C C . LYS A 1 85 ? -2.412 -16.938 -38.75 1 48.84 85 LYS A C 1
ATOM 670 O O . LYS A 1 85 ? -1.714 -17.922 -38.531 1 48.84 85 LYS A O 1
ATOM 675 N N . PRO A 1 86 ? -3.605 -17.281 -39.188 1 45.94 86 PRO A N 1
ATOM 676 C CA . PRO A 1 86 ? -4.039 -18.5 -39.875 1 45.94 86 PRO A CA 1
ATOM 677 C C . PRO A 1 86 ? -3.207 -18.812 -41.125 1 45.94 86 PRO A C 1
ATOM 679 O O . PRO A 1 86 ? -2.904 -17.906 -41.906 1 45.94 86 PRO A O 1
ATOM 682 N N . LEU A 1 87 ? -2.379 -19.75 -41.188 1 43.94 87 LEU A N 1
ATOM 683 C CA . LEU A 1 87 ? -1.622 -20.281 -42.312 1 43.94 87 LEU A CA 1
ATOM 684 C C . LEU A 1 87 ? -2.525 -20.5 -43.531 1 43.94 87 LEU A C 1
ATOM 686 O O . LEU A 1 87 ? -3.502 -21.25 -43.469 1 43.94 87 LEU A O 1
ATOM 690 N N . LEU A 1 88 ? -2.676 -19.531 -44.406 1 34.72 88 LEU A N 1
ATOM 691 C CA . LEU A 1 88 ? -3.178 -19.797 -45.75 1 34.72 88 LEU A CA 1
ATOM 692 C C . LEU A 1 88 ? -2.229 -20.719 -46.531 1 34.72 88 LEU A C 1
ATOM 694 O O . LEU A 1 88 ? -1.01 -20.531 -46.469 1 34.72 88 LEU A O 1
ATOM 698 N N . MET B 1 1 ? -2.285 -14.43 -13.906 1 74.25 1 MET B N 1
ATOM 699 C CA . MET B 1 1 ? -2.713 -13.469 -12.891 1 74.25 1 MET B CA 1
ATOM 700 C C . MET B 1 1 ? -1.521 -12.695 -12.344 1 74.25 1 MET B C 1
ATOM 702 O O . MET B 1 1 ? -0.383 -13.164 -12.414 1 74.25 1 MET B O 1
ATOM 706 N N . VAL B 1 2 ? -1.675 -11.453 -11.867 1 80.81 2 VAL B N 1
ATOM 707 C CA . VAL B 1 2 ? -0.613 -10.531 -11.477 1 80.81 2 VAL B CA 1
ATOM 708 C C . VAL B 1 2 ? 0.31 -11.211 -10.461 1 80.81 2 VAL B C 1
ATOM 710 O O . VAL B 1 2 ? 1.522 -10.984 -10.477 1 80.81 2 VAL B O 1
ATOM 713 N N . PHE B 1 3 ? -0.197 -12.133 -9.617 1 91.5 3 PHE B N 1
ATOM 714 C CA . PHE B 1 3 ? 0.593 -12.727 -8.539 1 91.5 3 PHE B CA 1
ATOM 715 C C . PHE B 1 3 ? 0.798 -14.219 -8.773 1 91.5 3 PHE B C 1
ATOM 717 O O . PHE B 1 3 ? 0.924 -14.992 -7.824 1 91.5 3 PHE B O 1
ATOM 724 N N . ASP B 1 4 ? 0.82 -14.664 -9.984 1 86.31 4 ASP B N 1
ATOM 725 C CA . ASP B 1 4 ? 0.959 -16.078 -10.312 1 86.31 4 ASP B CA 1
ATOM 726 C C . ASP B 1 4 ? 2.299 -16.625 -9.82 1 86.31 4 ASP B C 1
ATOM 728 O O . ASP B 1 4 ? 2.379 -17.766 -9.367 1 86.31 4 ASP B O 1
ATOM 732 N N . GLY B 1 5 ? 3.307 -15.852 -9.867 1 87.38 5 GLY B N 1
ATOM 733 C CA . GLY B 1 5 ? 4.637 -16.281 -9.469 1 87.38 5 GLY B CA 1
ATOM 734 C C . GLY B 1 5 ? 4.918 -16.078 -7.992 1 87.38 5 GLY B C 1
ATOM 735 O O . GLY B 1 5 ? 5.957 -16.5 -7.484 1 87.38 5 GLY B O 1
ATOM 736 N N . MET B 1 6 ? 4.012 -15.492 -7.305 1 92.75 6 MET B N 1
ATOM 737 C CA . MET B 1 6 ? 4.191 -15.172 -5.891 1 92.75 6 MET B CA 1
ATOM 738 C C . MET B 1 6 ? 3.658 -16.281 -5.004 1 92.75 6 MET B C 1
ATOM 740 O O . MET B 1 6 ? 2.619 -16.875 -5.297 1 92.75 6 MET B O 1
ATOM 744 N N . LYS B 1 7 ? 4.473 -16.609 -3.896 1 94.75 7 LYS B N 1
ATOM 745 C CA . LYS B 1 7 ? 3.979 -17.562 -2.904 1 94.75 7 LYS B CA 1
ATOM 746 C C . LYS B 1 7 ? 2.738 -17.031 -2.197 1 94.75 7 LYS B C 1
ATOM 748 O O . LYS B 1 7 ? 2.625 -15.828 -1.96 1 94.75 7 LYS B O 1
ATOM 753 N N . ARG B 1 8 ? 1.931 -17.906 -1.866 1 95.94 8 ARG B N 1
ATOM 754 C CA . ARG B 1 8 ? 0.685 -17.562 -1.194 1 95.94 8 ARG B CA 1
ATOM 755 C C . ARG B 1 8 ? 0.956 -16.766 0.076 1 95.94 8 ARG B C 1
ATOM 757 O O . ARG B 1 8 ? 0.26 -15.781 0.362 1 95.94 8 ARG B O 1
ATOM 764 N N . GLN B 1 9 ? 1.952 -17.094 0.802 1 97.06 9 GLN B N 1
ATOM 765 C CA . GLN B 1 9 ? 2.27 -16.422 2.053 1 97.06 9 GLN B CA 1
ATOM 766 C C . GLN B 1 9 ? 2.697 -14.977 1.8 1 97.06 9 GLN B C 1
ATOM 768 O O . GLN B 1 9 ? 2.379 -14.078 2.586 1 97.06 9 GLN B O 1
ATOM 773 N N . GLU B 1 10 ? 3.406 -14.773 0.767 1 97.38 10 GLU B N 1
ATOM 774 C CA . GLU B 1 10 ? 3.824 -13.43 0.394 1 97.38 10 GLU B CA 1
ATOM 775 C C . GLU B 1 10 ? 2.625 -12.562 0.013 1 97.38 10 GLU B C 1
ATOM 777 O O . GLU B 1 10 ? 2.537 -11.406 0.418 1 97.38 10 GLU B O 1
ATOM 782 N N . LEU B 1 11 ? 1.713 -13.172 -0.721 1 97.31 11 LEU B N 1
ATOM 783 C CA . LEU B 1 11 ? 0.511 -12.461 -1.137 1 97.31 11 LEU B CA 1
ATOM 784 C C . LEU B 1 11 ? -0.354 -12.102 0.068 1 97.31 11 LEU B C 1
ATOM 786 O O . LEU B 1 11 ? -0.879 -10.992 0.154 1 97.31 11 LEU B O 1
ATOM 790 N N . VAL B 1 12 ? -0.446 -12.992 0.976 1 98.38 12 VAL B N 1
ATOM 791 C CA . VAL B 1 12 ? -1.208 -12.758 2.199 1 98.38 12 VAL B CA 1
ATOM 792 C C . VAL B 1 12 ? -0.56 -11.633 3.004 1 98.38 12 VAL B C 1
ATOM 794 O O . VAL B 1 12 ? -1.256 -10.797 3.592 1 98.38 12 VAL B O 1
ATOM 797 N N . HIS B 1 13 ? 0.743 -11.641 3.02 1 98.38 13 HIS B N 1
ATOM 798 C CA . HIS B 1 13 ? 1.455 -10.578 3.715 1 98.38 13 HIS B CA 1
ATOM 799 C C . HIS B 1 13 ? 1.209 -9.227 3.049 1 98.38 13 HIS B C 1
ATOM 801 O O . HIS B 1 13 ? 0.928 -8.234 3.729 1 98.38 13 HIS B O 1
ATOM 807 N N . ILE B 1 14 ? 1.272 -9.18 1.741 1 98.5 14 ILE B N 1
ATOM 808 C CA . ILE B 1 14 ? 0.979 -7.953 1.004 1 98.5 14 ILE B CA 1
ATOM 809 C C . ILE B 1 14 ? -0.438 -7.484 1.327 1 98.5 14 ILE B C 1
ATOM 811 O O . ILE B 1 14 ? -0.668 -6.293 1.552 1 98.5 14 ILE B O 1
ATOM 815 N N . HIS B 1 15 ? -1.365 -8.398 1.328 1 98.75 15 HIS B N 1
ATOM 816 C CA . HIS B 1 15 ? -2.746 -8.102 1.689 1 98.75 15 HIS B CA 1
ATOM 817 C C . HIS B 1 15 ? -2.822 -7.426 3.057 1 98.75 15 HIS B C 1
ATOM 819 O O . HIS B 1 15 ? -3.498 -6.406 3.213 1 98.75 15 HIS B O 1
ATOM 825 N N . ALA B 1 16 ? -2.148 -7.945 4.035 1 98.81 16 ALA B N 1
ATOM 826 C CA . ALA B 1 16 ? -2.15 -7.402 5.391 1 98.81 16 ALA B CA 1
ATOM 827 C 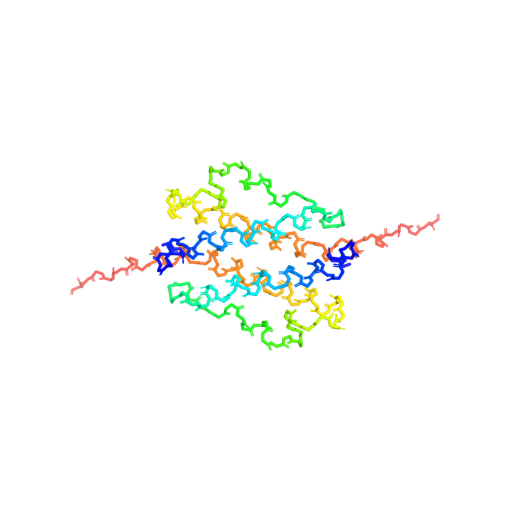C . ALA B 1 16 ? -1.528 -6.012 5.426 1 98.81 16 ALA B C 1
ATOM 829 O O . ALA B 1 16 ? -2.025 -5.121 6.121 1 98.81 16 ALA B O 1
ATOM 830 N N . LEU B 1 17 ? -0.442 -5.844 4.715 1 98.88 17 LEU B N 1
ATOM 831 C CA . LEU B 1 17 ? 0.22 -4.543 4.672 1 98.88 17 LEU B CA 1
ATOM 832 C C . LEU B 1 17 ? -0.701 -3.484 4.078 1 98.88 17 LEU B C 1
ATOM 834 O O . LEU B 1 17 ? -0.85 -2.398 4.645 1 98.88 17 LEU B O 1
ATOM 838 N N . LEU B 1 18 ? -1.368 -3.805 2.973 1 98.75 18 LEU B N 1
ATOM 839 C CA . LEU B 1 18 ? -2.25 -2.846 2.316 1 98.75 18 LEU B CA 1
ATOM 840 C C . LEU B 1 18 ? -3.49 -2.58 3.162 1 98.75 18 LEU B C 1
ATOM 842 O O . LEU B 1 18 ? -4.02 -1.466 3.168 1 98.75 18 LEU B O 1
ATOM 846 N N . PHE B 1 19 ? -3.936 -3.557 3.846 1 98.75 19 PHE B N 1
ATOM 847 C CA . PHE B 1 19 ? -5.051 -3.357 4.766 1 98.75 19 PHE B CA 1
ATOM 848 C C . PHE B 1 19 ? -4.68 -2.357 5.855 1 98.75 19 PHE B C 1
ATOM 850 O O . PHE B 1 19 ? -5.469 -1.472 6.188 1 98.75 19 PHE B O 1
ATOM 857 N N . GLU B 1 20 ? -3.496 -2.482 6.398 1 98.5 20 GLU B N 1
ATOM 858 C CA . GLU B 1 20 ? -3.025 -1.559 7.426 1 98.5 20 GLU B CA 1
ATOM 859 C C . GLU B 1 20 ? -2.904 -0.139 6.879 1 98.5 20 GLU B C 1
ATOM 861 O O . GLU B 1 20 ? -3.273 0.825 7.555 1 98.5 20 GLU B O 1
ATOM 866 N N . VAL B 1 21 ? -2.418 0.029 5.688 1 98.31 21 VAL B N 1
ATOM 867 C CA . VAL B 1 21 ? -2.377 1.337 5.039 1 98.31 21 VAL B CA 1
ATOM 868 C C . VAL B 1 21 ? -3.787 1.92 4.969 1 98.31 21 VAL B C 1
ATOM 870 O O . VAL B 1 21 ? -4.004 3.08 5.32 1 98.31 21 VAL B O 1
ATOM 873 N N . GLY B 1 22 ? -4.75 1.099 4.496 1 97.38 22 GLY B N 1
ATOM 874 C CA . GLY B 1 22 ? -6.137 1.531 4.43 1 97.38 22 GLY B CA 1
ATOM 875 C C . GLY B 1 22 ? -6.68 1.998 5.77 1 97.38 22 GLY B C 1
ATOM 876 O O . GLY B 1 22 ? -7.414 2.986 5.836 1 97.38 22 GLY B O 1
ATOM 877 N N . ASP B 1 23 ? -6.332 1.321 6.797 1 96.31 23 ASP B N 1
ATOM 878 C CA . ASP B 1 23 ? -6.789 1.67 8.133 1 96.31 23 ASP B CA 1
ATOM 879 C C . ASP B 1 23 ? -6.293 3.055 8.547 1 96.31 23 ASP B C 1
ATOM 881 O O . ASP B 1 23 ? -7.035 3.834 9.148 1 96.31 23 ASP B O 1
ATOM 885 N N . TYR B 1 24 ? -5.047 3.365 8.25 1 96.19 24 TYR B N 1
ATOM 886 C CA . TYR B 1 24 ? -4.508 4.688 8.547 1 96.19 24 TYR B CA 1
ATOM 887 C C . TYR B 1 24 ? -5.219 5.762 7.734 1 96.19 24 TYR B C 1
ATOM 889 O O . TYR B 1 24 ? -5.527 6.84 8.25 1 96.19 24 TYR B O 1
ATOM 897 N N . LEU B 1 25 ? -5.445 5.504 6.473 1 95.19 25 LEU B N 1
ATOM 898 C CA . LEU B 1 25 ? -6.129 6.473 5.617 1 95.19 25 LEU B CA 1
ATOM 899 C C . LEU B 1 25 ? -7.555 6.711 6.094 1 95.19 25 LEU B C 1
ATOM 901 O O . LEU B 1 25 ? -8.023 7.852 6.125 1 95.19 25 LEU B O 1
ATOM 905 N N . LYS B 1 26 ? -8.203 5.66 6.453 1 93.19 26 LYS B N 1
ATOM 906 C CA . LYS B 1 26 ? -9.57 5.746 6.965 1 93.19 26 LYS B CA 1
ATOM 907 C C . LYS B 1 26 ? -9.633 6.613 8.219 1 93.19 26 LYS B C 1
ATOM 909 O O . LYS B 1 26 ? -10.609 7.336 8.43 1 93.19 26 LYS B O 1
ATOM 914 N N . GLY B 1 27 ? -8.57 6.559 9.023 1 90.25 27 GLY B N 1
ATOM 915 C CA . GLY B 1 27 ? -8.516 7.266 10.289 1 90.25 27 GLY B CA 1
ATOM 916 C C . GLY B 1 27 ? -8.258 8.75 10.133 1 90.25 27 GLY B C 1
ATOM 917 O O . GLY B 1 27 ? -8.438 9.523 11.078 1 90.25 27 GLY B O 1
ATOM 918 N N . ASP B 1 28 ? -7.812 9.133 8.969 1 88.19 28 ASP B N 1
ATOM 919 C CA . ASP B 1 28 ? -7.523 10.547 8.727 1 88.19 28 ASP B CA 1
ATOM 920 C C . ASP B 1 28 ? -8.742 11.266 8.148 1 88.19 28 ASP B C 1
ATOM 922 O O . ASP B 1 28 ? -9.062 11.102 6.969 1 88.19 28 ASP B O 1
ATOM 926 N N . GLU B 1 29 ? -9.352 12.141 8.852 1 85.19 29 GLU B N 1
ATOM 927 C CA . GLU B 1 29 ? -10.578 12.828 8.469 1 85.19 29 GLU B CA 1
ATOM 928 C C . GLU B 1 29 ? -10.352 13.75 7.277 1 85.19 29 GLU B C 1
ATOM 930 O O . GLU B 1 29 ? -11.289 14.086 6.555 1 85.19 29 GLU B O 1
ATOM 935 N N . SER B 1 30 ? -9.117 14.188 7.09 1 84.44 30 SER B N 1
ATOM 936 C CA . SER B 1 30 ? -8.805 15.117 6.008 1 84.44 30 SER B CA 1
ATOM 937 C C . SER B 1 30 ? -8.781 14.406 4.656 1 84.44 30 SER B C 1
ATOM 939 O O . SER B 1 30 ? -8.859 15.055 3.609 1 84.44 30 SER B O 1
ATOM 941 N N . ILE B 1 31 ? -8.398 13.07 4.434 1 83.69 31 ILE B N 1
ATOM 942 C CA . ILE B 1 31 ? -8.312 12.312 3.189 1 83.69 31 ILE B CA 1
ATOM 943 C C . ILE B 1 31 ? -9.719 11.984 2.686 1 83.69 31 ILE B C 1
ATOM 945 O O . ILE B 1 31 ? -9.969 11.984 1.478 1 83.69 31 ILE B O 1
ATOM 949 N N . GLY B 1 32 ? -10.68 12.25 3.346 1 74.88 32 GLY B N 1
ATOM 950 C CA . GLY B 1 32 ? -12.047 11.984 2.912 1 74.88 32 GLY B CA 1
ATOM 951 C C . GLY B 1 32 ? -12.188 10.664 2.182 1 74.88 32 GLY B C 1
ATOM 952 O O . GLY B 1 32 ? -11.195 10.039 1.808 1 74.88 32 GLY B O 1
ATOM 953 N N . GLY B 1 33 ? -13.352 10.016 2.209 1 82.25 33 GLY B N 1
ATOM 954 C CA . GLY B 1 33 ? -13.711 8.797 1.493 1 82.25 33 GLY B CA 1
ATOM 955 C C . GLY B 1 33 ? -13.547 7.543 2.326 1 82.25 33 GLY B C 1
ATOM 956 O O . GLY B 1 33 ? -12.945 7.578 3.404 1 82.25 33 GLY B O 1
ATOM 957 N N . ASP B 1 34 ? -14.133 6.562 1.798 1 90 34 ASP B N 1
ATOM 958 C CA . ASP B 1 34 ? -14.016 5.242 2.404 1 90 34 ASP B CA 1
ATOM 959 C C . ASP B 1 34 ? -13.125 4.328 1.562 1 90 34 ASP B C 1
ATOM 961 O O . ASP B 1 34 ? -13.555 3.84 0.511 1 90 34 ASP B O 1
ATOM 965 N N . VAL B 1 35 ? -11.914 4.094 2.057 1 92.56 35 VAL B N 1
ATOM 966 C CA . VAL B 1 35 ? -10.938 3.297 1.327 1 92.56 35 VAL B CA 1
ATOM 967 C C . VAL B 1 35 ? -11.414 1.851 1.232 1 92.56 35 VAL B C 1
ATOM 969 O O . VAL B 1 35 ? -11.039 1.124 0.31 1 92.56 35 VAL B O 1
ATOM 972 N N . PHE B 1 36 ? -12.312 1.422 2.105 1 96.69 36 PHE B N 1
ATOM 973 C CA . PHE B 1 36 ? -12.695 0.017 2.191 1 96.69 36 PHE B CA 1
ATOM 974 C C . PHE B 1 36 ? -14.055 -0.215 1.543 1 96.69 36 PHE B C 1
ATOM 976 O O . PHE B 1 36 ? -14.609 -1.312 1.631 1 96.69 36 PHE B O 1
ATOM 983 N N . VAL B 1 37 ? -14.602 0.739 0.87 1 92.31 37 VAL B N 1
ATOM 984 C CA . VAL B 1 37 ? -15.969 0.684 0.354 1 92.31 37 VAL B CA 1
ATOM 985 C C . VAL B 1 37 ? -16.141 -0.56 -0.515 1 92.31 37 VAL B C 1
ATOM 987 O O . VAL B 1 37 ? -17.094 -1.326 -0.329 1 92.31 37 VAL B O 1
ATOM 990 N N . HIS B 1 38 ? -15.305 -0.94 -1.412 1 92.56 38 HIS B N 1
ATOM 991 C CA . HIS B 1 38 ? -15.398 -2.111 -2.277 1 92.56 38 HIS B CA 1
ATOM 992 C C . HIS B 1 38 ? -14.719 -3.32 -1.646 1 92.56 38 HIS B C 1
ATOM 994 O O . HIS B 1 38 ? -15.078 -4.465 -1.932 1 92.56 38 HIS B O 1
ATOM 1000 N N . TYR B 1 39 ? -13.727 -2.98 -0.818 1 96.38 39 TYR B N 1
ATOM 1001 C CA . TYR B 1 39 ? -13.008 -4.047 -0.132 1 96.38 39 TYR B CA 1
ATOM 1002 C C . TYR B 1 39 ? -13.938 -4.832 0.786 1 96.38 39 TYR B C 1
ATOM 1004 O O . TYR B 1 39 ? -13.797 -6.047 0.929 1 96.38 39 TYR B O 1
ATOM 1012 N N . LYS B 1 40 ? -14.898 -4.191 1.375 1 94.38 40 LYS B N 1
ATOM 1013 C CA . LYS B 1 40 ? -15.82 -4.797 2.334 1 94.38 40 LYS B CA 1
ATOM 1014 C C . LYS B 1 40 ? -16.719 -5.836 1.661 1 94.38 40 LYS B C 1
ATOM 1016 O O . LYS B 1 40 ? -17.25 -6.73 2.324 1 94.38 40 LYS B O 1
ATOM 1021 N N . THR B 1 41 ? -16.891 -5.797 0.344 1 94.38 41 THR B N 1
ATOM 1022 C CA . THR B 1 41 ? -17.719 -6.746 -0.395 1 94.38 41 THR B CA 1
ATOM 1023 C C . THR B 1 41 ? -16.922 -8 -0.735 1 94.38 41 THR B C 1
ATOM 1025 O O . THR B 1 41 ? -17.484 -9 -1.185 1 94.38 41 THR B O 1
ATOM 1028 N N . GLN B 1 42 ? -15.609 -7.984 -0.534 1 94.94 42 GLN B N 1
ATOM 1029 C CA . GLN B 1 42 ? -14.773 -9.148 -0.805 1 94.94 42 GLN B CA 1
ATOM 1030 C C . GLN B 1 42 ? -14.914 -10.195 0.298 1 94.94 42 GLN B C 1
ATOM 1032 O O . GLN B 1 42 ? -15.055 -9.852 1.473 1 94.94 42 GLN B O 1
ATOM 1037 N N . PRO B 1 43 ? -14.797 -11.422 -0.049 1 92.94 43 PRO B N 1
ATOM 1038 C CA . PRO B 1 43 ? -14.984 -12.477 0.946 1 92.94 43 PRO B CA 1
ATOM 1039 C C . PRO B 1 43 ? -13.727 -12.75 1.768 1 92.94 43 PRO B C 1
ATOM 1041 O O . PRO B 1 43 ? -13.797 -13.414 2.807 1 92.94 43 PRO B O 1
ATOM 1044 N N . THR B 1 44 ? -12.633 -12.234 1.357 1 97.44 44 THR B N 1
ATOM 1045 C CA . THR B 1 44 ? -11.352 -12.594 1.954 1 97.44 44 THR B CA 1
ATOM 1046 C C . THR B 1 44 ? -10.789 -11.438 2.775 1 97.44 44 THR B C 1
ATOM 1048 O O . THR B 1 44 ? -10.852 -10.281 2.35 1 97.44 44 THR B O 1
ATOM 1051 N N . ARG B 1 45 ? -10.258 -11.812 4.023 1 98.25 45 ARG B N 1
ATOM 1052 C CA . ARG B 1 45 ? -9.547 -10.898 4.922 1 98.25 45 ARG B CA 1
ATOM 1053 C C . ARG B 1 45 ? -8.102 -11.344 5.117 1 98.25 45 ARG B C 1
ATOM 1055 O O . ARG B 1 45 ? -7.742 -12.477 4.797 1 98.25 45 ARG B O 1
ATOM 1062 N N . PRO B 1 46 ? -7.207 -10.422 5.645 1 98.12 46 PRO B N 1
ATOM 1063 C CA . PRO B 1 46 ? -5.793 -10.766 5.766 1 98.12 46 PRO B CA 1
ATOM 1064 C C . PRO B 1 46 ? -5.562 -12.008 6.633 1 98.12 46 PRO B C 1
ATOM 1066 O O . PRO B 1 46 ? -4.605 -12.75 6.406 1 98.12 46 PRO B O 1
ATOM 1069 N N . HIS B 1 47 ? -6.422 -12.266 7.551 1 97.88 47 HIS B N 1
ATOM 1070 C CA . HIS B 1 47 ? -6.195 -13.367 8.484 1 97.88 47 HIS B CA 1
ATOM 1071 C C . HIS B 1 47 ? -6.758 -14.672 7.941 1 97.88 47 HIS B C 1
ATOM 1073 O O . HIS B 1 47 ? -6.57 -15.734 8.547 1 97.88 47 HIS B O 1
ATOM 1079 N N . ASP B 1 48 ? -7.406 -14.586 6.812 1 98 48 ASP B N 1
ATOM 1080 C CA . ASP B 1 48 ? -7.902 -15.805 6.172 1 98 48 ASP B CA 1
ATOM 1081 C C . ASP B 1 48 ? -6.777 -16.531 5.434 1 98 48 ASP B C 1
ATOM 1083 O O . ASP B 1 48 ? -6.797 -16.625 4.207 1 98 48 ASP B O 1
ATOM 1087 N N . ILE B 1 49 ? -5.914 -17.203 6.129 1 96.25 49 ILE B N 1
ATOM 1088 C CA . ILE B 1 49 ? -4.668 -17.766 5.617 1 96.25 49 ILE B CA 1
ATOM 1089 C C . ILE B 1 49 ? -4.969 -19 4.781 1 96.25 49 ILE B C 1
ATOM 1091 O O . ILE B 1 49 ? -4.117 -19.469 4.012 1 96.25 49 ILE B O 1
ATOM 1095 N N . HIS B 1 50 ? -6.238 -19.531 4.871 1 95 50 HIS B N 1
ATOM 1096 C CA . HIS B 1 50 ? -6.578 -20.75 4.129 1 95 50 HIS B CA 1
ATOM 1097 C C . HIS B 1 50 ? -7.348 -20.406 2.854 1 95 50 HIS B C 1
ATOM 1099 O O . HIS B 1 50 ? -7.637 -21.297 2.045 1 95 50 HIS B O 1
ATOM 1105 N N . ARG B 1 51 ? -7.699 -19.203 2.623 1 95 51 ARG B N 1
ATOM 1106 C CA . ARG B 1 51 ? -8.367 -18.781 1.396 1 95 51 ARG B CA 1
ATOM 1107 C C . ARG B 1 51 ? -7.414 -18.828 0.208 1 95 51 ARG B C 1
ATOM 1109 O O . ARG B 1 51 ? -6.199 -18.688 0.37 1 95 51 ARG B O 1
ATOM 1116 N N . GLY B 1 52 ? -7.973 -19.016 -1.005 1 93.75 52 GLY B N 1
ATOM 1117 C CA . GLY B 1 52 ? -7.195 -19.203 -2.219 1 93.75 52 GLY B CA 1
ATOM 1118 C C . GLY B 1 52 ? -6.5 -17.938 -2.678 1 93.75 52 GLY B C 1
ATOM 1119 O O . GLY B 1 52 ? -6.918 -16.828 -2.324 1 93.75 52 GLY B O 1
ATOM 1120 N N . LYS B 1 53 ? -5.512 -18.094 -3.52 1 95.25 53 LYS B N 1
ATOM 1121 C CA . LYS B 1 53 ? -4.719 -17 -4.07 1 95.25 53 LYS B CA 1
ATOM 1122 C C . LYS B 1 53 ? -5.59 -16.031 -4.871 1 95.25 53 LYS B C 1
ATOM 1124 O O . LYS B 1 53 ? -5.375 -14.82 -4.84 1 95.25 53 LYS B O 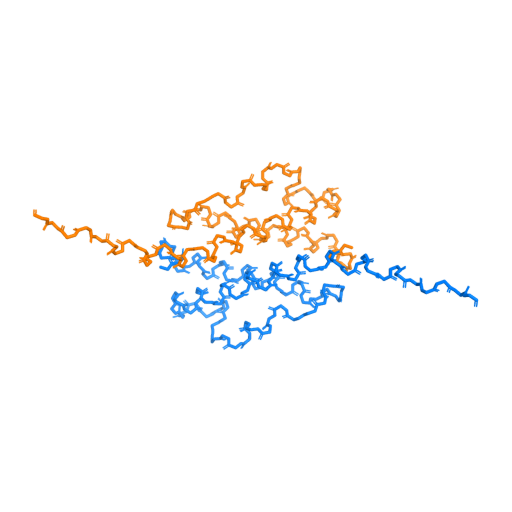1
ATOM 1129 N N . ASP B 1 54 ? -6.539 -16.609 -5.473 1 93.69 54 ASP B N 1
ATOM 1130 C CA . ASP B 1 54 ? -7.387 -15.766 -6.316 1 93.69 54 ASP B CA 1
ATOM 1131 C C . ASP B 1 54 ? -8.164 -14.758 -5.48 1 93.69 54 ASP B C 1
ATOM 1133 O O . ASP B 1 54 ? -8.305 -13.594 -5.871 1 93.69 54 ASP B O 1
ATOM 1137 N N . ALA B 1 55 ? -8.664 -15.18 -4.359 1 95.62 55 ALA B N 1
ATOM 1138 C CA . ALA B 1 55 ? -9.438 -14.305 -3.484 1 95.62 55 ALA B CA 1
ATOM 1139 C C . ALA B 1 55 ? -8.555 -13.211 -2.889 1 95.62 55 ALA B C 1
ATOM 1141 O O . ALA B 1 55 ? -8.945 -12.039 -2.854 1 95.62 55 ALA B O 1
ATOM 1142 N N . HIS B 1 56 ? -7.367 -13.547 -2.441 1 97.38 56 HIS B N 1
ATOM 1143 C CA . HIS B 1 56 ? -6.43 -12.57 -1.901 1 97.38 56 HIS B CA 1
ATOM 1144 C C . HIS B 1 56 ? -5.973 -11.594 -2.979 1 97.38 56 HIS B C 1
ATOM 1146 O O . HIS B 1 56 ? -5.816 -10.398 -2.715 1 97.38 56 HIS B O 1
ATOM 1152 N N . THR B 1 57 ? -5.781 -12.117 -4.176 1 95.81 57 THR B N 1
ATOM 1153 C CA . THR B 1 57 ? -5.398 -11.273 -5.301 1 95.81 57 THR B CA 1
ATOM 1154 C C . THR B 1 57 ? -6.449 -10.188 -5.543 1 95.81 57 THR B C 1
ATOM 1156 O O . THR B 1 57 ? -6.113 -9.008 -5.66 1 95.81 57 THR B O 1
ATOM 1159 N N . THR B 1 58 ? -7.664 -10.578 -5.602 1 95.88 58 THR B N 1
ATOM 1160 C CA . THR B 1 58 ? -8.758 -9.633 -5.824 1 95.88 58 THR B CA 1
ATOM 1161 C C . THR B 1 58 ? -8.797 -8.594 -4.715 1 95.88 58 THR B C 1
ATOM 1163 O O . THR B 1 58 ? -8.93 -7.395 -4.984 1 95.88 58 THR B O 1
ATOM 1166 N N . ALA B 1 59 ? -8.688 -8.977 -3.5 1 97.38 59 ALA B N 1
ATOM 1167 C CA . ALA B 1 59 ? -8.703 -8.07 -2.355 1 97.38 59 ALA B CA 1
ATOM 1168 C C . ALA B 1 59 ? -7.547 -7.082 -2.422 1 97.38 59 ALA B C 1
ATOM 1170 O O . ALA B 1 59 ? -7.73 -5.887 -2.178 1 97.38 59 ALA B O 1
ATOM 1171 N N . VAL B 1 60 ? -6.41 -7.613 -2.822 1 97.31 60 VAL B N 1
ATOM 1172 C CA . VAL B 1 60 ? -5.207 -6.793 -2.934 1 97.31 60 VAL B CA 1
ATOM 1173 C C . VAL B 1 60 ? -5.398 -5.746 -4.027 1 97.31 60 VAL B C 1
ATOM 1175 O O . VAL B 1 60 ? -5.074 -4.57 -3.836 1 97.31 60 VAL B O 1
ATOM 1178 N N . LYS B 1 61 ? -5.957 -6.164 -5.07 1 96.44 61 LYS B N 1
ATOM 1179 C CA . LYS B 1 61 ? -6.211 -5.238 -6.172 1 96.44 61 LYS B CA 1
ATOM 1180 C C . LYS B 1 61 ? -7.16 -4.121 -5.742 1 96.44 61 LYS B C 1
ATOM 1182 O O . LYS B 1 61 ? -6.914 -2.947 -6.027 1 96.44 61 LYS B O 1
ATOM 1187 N N . HIS B 1 62 ? -8.195 -4.438 -5.062 1 96.56 62 HIS B N 1
ATOM 1188 C CA . HIS B 1 62 ? -9.148 -3.439 -4.582 1 96.56 62 HIS B CA 1
ATOM 1189 C C . HIS B 1 62 ? -8.492 -2.482 -3.594 1 96.56 62 HIS B C 1
ATOM 1191 O O . HIS B 1 62 ? -8.633 -1.263 -3.715 1 96.56 62 HIS B O 1
ATOM 1197 N N . LEU B 1 63 ? -7.762 -2.963 -2.699 1 97.81 63 LEU B N 1
ATOM 1198 C CA . LEU B 1 63 ? -7.113 -2.141 -1.684 1 97.81 63 LEU B CA 1
ATOM 1199 C C . LEU B 1 63 ? -6.098 -1.197 -2.316 1 97.81 63 LEU B C 1
ATOM 1201 O O . LEU B 1 63 ? -6.098 0.003 -2.033 1 97.81 63 LEU B O 1
ATOM 1205 N N . SER B 1 64 ? -5.238 -1.804 -3.16 1 97.38 64 SER B N 1
ATOM 1206 C CA . SER B 1 64 ? -4.195 -0.999 -3.789 1 97.38 64 SER B CA 1
ATOM 12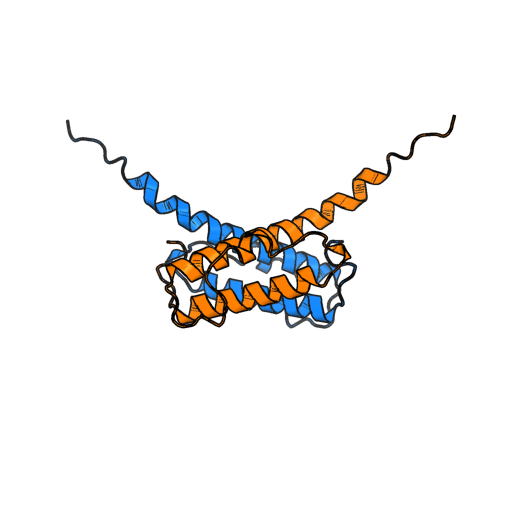07 C C . SER B 1 64 ? -4.793 0.136 -4.613 1 97.38 64 SER B C 1
ATOM 1209 O O . SER B 1 64 ? -4.359 1.284 -4.508 1 97.38 64 SER B O 1
ATOM 1211 N N . SER B 1 65 ? -5.797 -0.19 -5.395 1 95.94 65 SER B N 1
ATOM 1212 C CA . SER B 1 65 ? -6.441 0.787 -6.266 1 95.94 65 SER B CA 1
ATOM 1213 C C . SER B 1 65 ? -7.09 1.904 -5.457 1 95.94 65 SER B C 1
ATOM 1215 O O . SER B 1 65 ? -6.879 3.086 -5.738 1 95.94 65 SER B O 1
ATOM 1217 N N . HIS B 1 66 ? -7.828 1.617 -4.434 1 95.75 66 HIS B N 1
ATOM 1218 C CA . HIS B 1 66 ? -8.562 2.619 -3.666 1 95.75 66 HIS B CA 1
ATOM 1219 C C . HIS B 1 66 ? -7.621 3.445 -2.795 1 95.75 66 HIS B C 1
ATOM 1221 O O . HIS B 1 66 ? -7.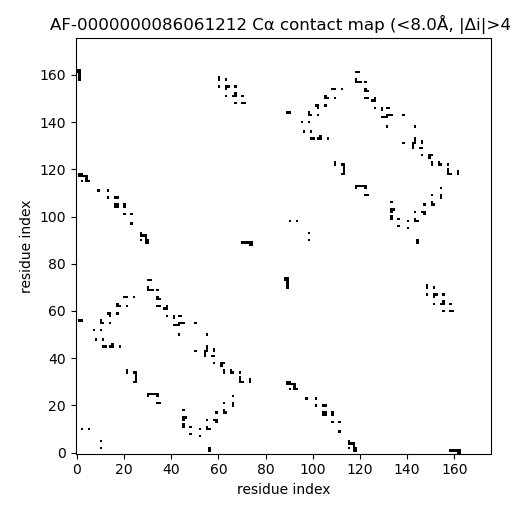816 4.652 -2.631 1 95.75 66 HIS B O 1
ATOM 1227 N N . CYS B 1 67 ? -6.609 2.832 -2.207 1 96.25 67 CYS B N 1
ATOM 1228 C CA . CYS B 1 67 ? -5.602 3.594 -1.477 1 96.25 67 CYS B CA 1
ATOM 1229 C C . CYS B 1 67 ? -4.953 4.641 -2.373 1 96.25 67 CYS B C 1
ATOM 1231 O O . CYS B 1 67 ? -4.859 5.812 -2.002 1 96.25 67 CYS B O 1
ATOM 1233 N N . SER B 1 68 ? -4.555 4.164 -3.527 1 96.31 68 SER B N 1
ATOM 1234 C CA . SER B 1 68 ? -3.883 5.07 -4.449 1 96.31 68 SER B CA 1
ATOM 1235 C C . SER B 1 68 ? -4.805 6.207 -4.883 1 96.31 68 SER B C 1
ATOM 1237 O O . SER B 1 68 ? -4.383 7.359 -4.973 1 96.31 68 SER B O 1
ATOM 1239 N N . GLN B 1 69 ? -6.051 5.922 -5.121 1 94.44 69 GLN B N 1
ATOM 1240 C CA . GLN B 1 69 ? -7.031 6.926 -5.512 1 94.44 69 GLN B CA 1
ATOM 1241 C C . GLN B 1 69 ? -7.207 7.98 -4.422 1 94.44 69 GLN B C 1
ATOM 1243 O O . GLN B 1 69 ? -7.211 9.18 -4.703 1 94.44 69 GLN B O 1
ATOM 1248 N N . LEU B 1 70 ? -7.352 7.582 -3.203 1 93.31 70 LEU B N 1
ATOM 1249 C CA . LEU B 1 70 ? -7.562 8.5 -2.086 1 93.31 70 LEU B CA 1
ATOM 1250 C C . LEU B 1 70 ? -6.332 9.375 -1.864 1 93.31 70 LEU B C 1
ATOM 1252 O O . LEU B 1 70 ? -6.457 10.562 -1.563 1 93.31 70 LEU B O 1
ATOM 1256 N N . ILE B 1 71 ? -5.191 8.805 -2.002 1 93.94 71 ILE B N 1
ATOM 1257 C CA . ILE B 1 71 ? -3.939 9.523 -1.808 1 93.94 71 ILE B CA 1
ATOM 1258 C C . ILE B 1 71 ? -3.77 10.57 -2.91 1 93.94 71 ILE B C 1
ATOM 1260 O O . ILE B 1 71 ? -3.289 11.68 -2.656 1 93.94 71 ILE B O 1
ATOM 1264 N N . ASP B 1 72 ? -4.18 10.273 -4.082 1 90.75 72 ASP B N 1
ATOM 1265 C CA . ASP B 1 72 ? -4.035 11.172 -5.227 1 90.75 72 ASP B CA 1
ATOM 1266 C C . ASP B 1 72 ? -5.066 12.297 -5.18 1 90.75 72 ASP B C 1
ATOM 1268 O O . ASP B 1 72 ? -4.816 13.398 -5.672 1 90.75 72 ASP B O 1
ATOM 1272 N N . GLU B 1 73 ? -6.309 12.078 -4.84 1 80.88 73 GLU B N 1
ATOM 1273 C CA . GLU B 1 73 ? -7.41 13.039 -4.84 1 80.88 73 GLU B CA 1
ATOM 1274 C C . GLU B 1 73 ? -7.152 14.172 -3.848 1 80.88 73 GLU B C 1
ATOM 1276 O O . GLU B 1 73 ? -7.586 15.305 -4.062 1 80.88 73 GLU B O 1
ATOM 1281 N N . SER B 1 74 ? -6.617 13.961 -2.734 1 61.34 74 SER B N 1
ATOM 1282 C CA . SER B 1 74 ? -6.453 15.023 -1.748 1 61.34 74 SER B CA 1
ATOM 1283 C C . SER B 1 74 ? -5.684 16.203 -2.334 1 61.34 74 SER B C 1
ATOM 1285 O O . SER B 1 74 ? -5.711 17.297 -1.778 1 61.34 74 SER B O 1
ATOM 1287 N N . HIS B 1 75 ? -4.988 16.141 -3.336 1 56.59 75 HIS B N 1
ATOM 1288 C CA . HIS B 1 75 ? -4.344 17.297 -3.938 1 56.59 75 HIS B CA 1
ATOM 1289 C C . HIS B 1 75 ? -5.367 18.234 -4.559 1 56.59 75 HIS B C 1
ATOM 1291 O O . HIS B 1 75 ? -5.156 19.453 -4.605 1 56.59 75 HIS B O 1
ATOM 1297 N N . HIS B 1 76 ? -6.484 17.859 -5.086 1 54.44 76 HIS B N 1
ATOM 1298 C CA . HIS B 1 76 ? -7.352 18.719 -5.879 1 54.44 76 HIS B CA 1
ATOM 1299 C C . HIS B 1 76 ? -8.273 19.547 -4.992 1 54.44 76 HIS B C 1
ATOM 1301 O O . HIS B 1 76 ? -8.891 20.5 -5.453 1 54.44 76 HIS B O 1
ATOM 1307 N N . GLN B 1 77 ? -8.508 19.203 -3.791 1 48.81 77 GLN B N 1
ATOM 1308 C CA . GLN B 1 77 ? -9.578 20 -3.191 1 48.81 77 GLN B CA 1
ATOM 1309 C C . GLN B 1 77 ? -9.125 21.438 -2.961 1 48.81 77 GLN B C 1
ATOM 1311 O O . GLN B 1 77 ? -9.953 22.344 -2.852 1 48.81 77 GLN B O 1
ATOM 1316 N N . ILE B 1 78 ? -7.91 21.875 -2.684 1 45.09 78 ILE B N 1
ATOM 1317 C CA . ILE B 1 78 ? -7.75 23.281 -2.287 1 45.09 78 ILE B CA 1
ATOM 1318 C C . ILE B 1 78 ? -8.086 24.188 -3.465 1 45.09 78 ILE B C 1
ATOM 1320 O O . ILE B 1 78 ? -8.492 25.328 -3.271 1 45.09 78 ILE B O 1
ATOM 1324 N N . GLN B 1 79 ? -7.77 23.859 -4.656 1 45 79 GLN B N 1
ATOM 1325 C CA . GLN B 1 79 ? -7.738 25.031 -5.539 1 45 79 GLN B CA 1
ATOM 1326 C C . GLN B 1 79 ? -9.141 25.562 -5.805 1 45 79 GLN B C 1
ATOM 1328 O O . GLN B 1 79 ? -9.312 26.672 -6.293 1 45 79 GLN B O 1
ATOM 1333 N N . THR B 1 80 ? -10.148 24.734 -5.797 1 43.25 80 THR B N 1
ATOM 1334 C CA . THR B 1 80 ? -11.25 25.328 -6.531 1 43.25 80 THR B CA 1
ATOM 1335 C C . THR B 1 80 ? -11.961 26.375 -5.676 1 43.25 80 THR B C 1
ATOM 1337 O O . THR B 1 80 ? -12.953 26.969 -6.105 1 43.25 80 THR B O 1
ATOM 1340 N N . SER B 1 81 ? -11.805 26.344 -4.375 1 43.72 81 SER B N 1
ATOM 1341 C CA . SER B 1 81 ? -12.883 27.078 -3.734 1 43.72 81 SER B CA 1
ATOM 1342 C C . SER B 1 81 ? -12.711 28.578 -3.902 1 43.72 81 SER B C 1
ATOM 1344 O O . SER B 1 81 ? -13.422 29.375 -3.275 1 43.72 81 SER B O 1
ATOM 1346 N N . SER B 1 82 ? -11.617 29.016 -4.512 1 43.31 82 SER B N 1
ATOM 1347 C CA . SER B 1 82 ? -11.453 30.453 -4.387 1 43.31 82 SER B CA 1
ATOM 1348 C C . SER B 1 82 ? -12.555 31.203 -5.137 1 43.31 82 SER B C 1
ATOM 1350 O O . SER B 1 82 ? -12.383 32.375 -5.488 1 43.31 82 SER B O 1
ATOM 1352 N N . THR B 1 83 ? -13.445 30.484 -5.895 1 44.84 83 THR B N 1
ATOM 1353 C CA . THR B 1 83 ? -14.242 31.359 -6.742 1 44.84 83 THR B CA 1
ATOM 1354 C C . THR B 1 83 ? -15.242 32.156 -5.906 1 44.84 83 THR B C 1
ATOM 1356 O O . THR B 1 83 ? -16.281 31.641 -5.508 1 44.84 83 THR B O 1
ATOM 1359 N N . GLY B 1 84 ? -14.836 32.719 -4.711 1 43.94 84 GLY B N 1
ATOM 1360 C CA . GLY B 1 84 ? -15.75 33.562 -3.945 1 43.94 84 GLY B CA 1
ATOM 1361 C C . GLY B 1 84 ? -16.406 34.625 -4.777 1 43.94 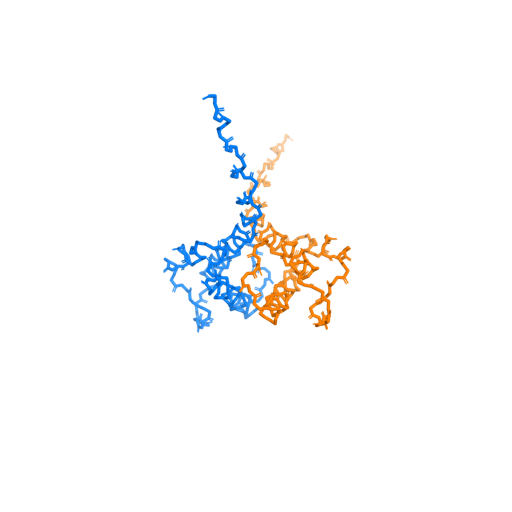84 GLY B C 1
ATOM 1362 O O . GLY B 1 84 ? -15.773 35.219 -5.652 1 43.94 84 GLY B O 1
ATOM 1363 N N . LYS B 1 85 ? -17.797 34.688 -4.98 1 47.75 85 LYS B N 1
ATOM 1364 C CA . LYS B 1 85 ? -18.781 35.594 -5.574 1 47.75 85 LYS B CA 1
ATOM 1365 C C . LYS B 1 85 ? -18.547 37.031 -5.137 1 47.75 85 LYS B C 1
ATOM 1367 O O . LYS B 1 85 ? -18.453 37.312 -3.939 1 47.75 85 LYS B O 1
ATOM 1372 N N . PRO B 1 86 ? -18.156 38 -5.887 1 46.34 86 PRO B N 1
ATOM 1373 C CA . PRO B 1 86 ? -18.031 39.469 -5.66 1 46.34 86 PRO B CA 1
ATOM 1374 C C . PRO B 1 86 ? -19.328 40.094 -5.117 1 46.34 86 PRO B C 1
ATOM 1376 O O . PRO B 1 86 ? -20.406 39.812 -5.625 1 46.34 86 PRO B O 1
ATOM 1379 N N . LEU B 1 87 ? -19.484 40.375 -3.898 1 43.22 87 LEU B N 1
ATOM 1380 C CA . LEU B 1 87 ? -20.609 41.031 -3.256 1 43.22 87 LEU B CA 1
ATOM 1381 C C . LEU B 1 87 ? -21.062 42.25 -4.07 1 43.22 87 LEU B C 1
ATOM 1383 O O . LEU B 1 87 ? -20.25 43.156 -4.344 1 43.22 87 LEU B O 1
ATOM 1387 N N . LEU B 1 88 ? -22.172 42.219 -4.793 1 34.59 88 LEU B N 1
ATOM 1388 C CA . LEU B 1 88 ? -22.891 43.344 -5.336 1 34.59 88 LEU B CA 1
ATOM 1389 C C . LEU B 1 88 ? -23.422 44.25 -4.215 1 34.59 88 LEU B C 1
ATOM 1391 O O . LEU B 1 88 ? -23.906 43.75 -3.195 1 34.59 88 LEU B O 1
#

Solvent-accessible surface area (backbone atoms only — not comparable to full-atom values): 10141 Å² total; per-residue (Å²): 103,41,60,68,73,48,54,64,68,57,54,40,48,43,34,40,42,48,49,53,46,38,53,55,52,57,70,26,79,68,35,55,76,66,48,50,67,70,41,68,75,46,93,56,55,60,83,49,78,82,59,56,65,67,51,48,49,53,41,36,51,45,36,37,47,35,44,30,49,41,56,58,51,32,62,61,63,70,70,66,69,70,75,69,81,78,85,126,105,42,61,68,71,47,54,64,69,58,53,40,48,43,34,40,43,48,50,53,44,38,53,55,51,57,70,26,80,68,34,54,76,67,49,49,66,69,42,69,76,46,94,58,56,59,82,47,79,82,59,57,63,67,50,50,49,53,41,36,52,44,37,38,46,35,45,30,49,42,58,60,50,31,62,61,64,69,71,66,67,71,75,71,80,81,84,126

InterPro domains:
  IPR002753 Uncharacterised protein family UPF0058 [PF01893] (6-79)
  IPR036519 Uncharacterised UPF0058 superfamily [G3DSA:1.20.1270.110] (6-86)
  IPR036519 Uncharacterised UPF0058 superfamily [SSF140371] (6-79)

Nearest PDB structures (foldseek):
  2gf4-assembly1_A-2  TM=9.069E-01  e=4.165E-03  Halobacterium salinarum NRC-1
  2gf4-assembly1_B-2  TM=9.067E-01  e=5.216E-03  Halobacterium salinarum NRC-1
  2n83-assembly1_B  TM=2.819E-01  e=1.365E+00  Homo sapiens
  2gf4-assembly1_A-2  TM=9.071E-01  e=5.466E-03  Halobacterium salinarum NRC-1
  2gf4-assembly1_B-2  TM=9.069E-01  e=6.838E-03  Halobacterium salinarum NRC-1

Radius of gyration: 18.66 Å; Cα contacts (8 Å, |Δi|>4): 196; chains: 2; bounding box: 38×64×58 Å